Protein AF-A0A537JT45-F1 (afdb_monomer)

pLDDT: mean 86.63, std 15.07, range [42.03, 97.75]

Solvent-accessible surface area (backbone atoms only — not comparable to full-atom values): 5731 Å² total; per-residue (Å²): 137,88,80,80,84,86,80,85,84,74,81,81,76,78,80,75,82,77,76,54,69,71,55,52,54,52,51,52,48,56,40,49,50,34,74,63,97,70,79,71,80,99,56,79,65,62,36,42,48,71,61,49,30,62,78,67,70,51,63,42,54,75,50,74,47,74,50,95,96,34,80,72,48,72,50,78,42,78,26,86,34,78,88,77,67,71

Sequence (86 aa):
MKQLLILFLLPITVCSQTIDPAIQKKISAVENSLAPSVVFGDTIPKLNLEKRMKETAIPGLSIAVIRDYKIEWTKGYGWADIEEKR

Mean predicted aligned error: 9.3 Å

Radius of gyration: 21.52 Å; Cα contacts (8 Å, |Δi|>4): 71; chains: 1; bounding box: 31×65×57 Å

Structure (mmCIF, N/CA/C/O backbone):
data_AF-A0A537JT45-F1
#
_entry.id   AF-A0A537JT45-F1
#
loop_
_atom_site.group_PDB
_atom_site.id
_atom_site.type_symbol
_atom_site.label_atom_id
_atom_site.label_alt_id
_atom_site.label_comp_id
_atom_site.label_asym_id
_atom_site.label_entity_id
_atom_site.label_seq_id
_atom_site.pdbx_PDB_ins_code
_atom_site.Cartn_x
_atom_site.Cartn_y
_atom_site.Cartn_z
_atom_site.occupancy
_atom_site.B_iso_or_equiv
_atom_site.auth_seq_id
_atom_site.auth_comp_id
_atom_site.auth_asym_id
_atom_site.auth_atom_id
_atom_site.pdbx_PDB_model_num
ATOM 1 N N . MET A 1 1 ? -5.252 -44.936 43.982 1.00 42.03 1 MET A N 1
ATOM 2 C CA . MET A 1 1 ? -5.147 -45.174 42.527 1.00 42.03 1 MET A CA 1
ATOM 3 C C . MET A 1 1 ? -4.956 -43.825 41.850 1.00 42.03 1 MET A C 1
ATOM 5 O O . MET A 1 1 ? -5.920 -43.116 41.605 1.00 42.03 1 MET A O 1
ATOM 9 N N . LYS A 1 2 ? -3.693 -43.412 41.699 1.00 49.69 2 LYS A N 1
ATOM 10 C CA . LYS A 1 2 ? -3.286 -42.174 41.025 1.00 49.69 2 LYS A CA 1
ATOM 11 C C . LYS A 1 2 ? -3.171 -42.500 39.537 1.00 49.69 2 LYS A C 1
ATOM 13 O O . LYS A 1 2 ? -2.201 -43.141 39.153 1.00 49.69 2 LYS A O 1
ATOM 18 N N . GLN A 1 3 ? -4.159 -42.119 38.734 1.00 54.47 3 GLN A N 1
ATOM 19 C CA . GLN A 1 3 ? -3.996 -42.075 37.282 1.00 54.47 3 GLN A CA 1
ATOM 20 C C . GLN A 1 3 ? -3.665 -40.631 36.914 1.00 54.47 3 GLN A C 1
ATOM 22 O O . GLN A 1 3 ? -4.471 -39.713 37.041 1.00 54.47 3 GLN A O 1
ATOM 27 N N . LEU A 1 4 ? -2.388 -40.469 36.603 1.00 53.38 4 LEU A N 1
ATOM 28 C CA . LEU A 1 4 ? -1.684 -39.265 36.219 1.00 53.38 4 LEU A CA 1
ATOM 29 C C . LEU A 1 4 ? -2.127 -38.880 34.800 1.00 53.38 4 LEU A C 1
ATOM 31 O O . LEU A 1 4 ? -1.654 -39.464 33.830 1.00 53.38 4 LEU A O 1
ATOM 35 N N . LEU A 1 5 ? -3.038 -37.914 34.672 1.00 51.78 5 LEU A N 1
ATOM 36 C CA . LEU A 1 5 ? -3.421 -37.343 33.378 1.00 51.78 5 LEU A CA 1
ATOM 37 C C . LEU A 1 5 ? -2.379 -36.282 32.965 1.00 51.78 5 LEU A C 1
ATOM 39 O O . LEU A 1 5 ? -2.627 -35.083 33.035 1.00 51.78 5 LEU A O 1
ATOM 43 N N . ILE A 1 6 ? -1.173 -36.723 32.590 1.00 57.53 6 ILE A N 1
ATOM 44 C CA . ILE A 1 6 ? -0.215 -35.890 31.847 1.00 57.53 6 ILE A CA 1
ATOM 45 C C . ILE A 1 6 ? -0.638 -35.948 30.381 1.00 57.53 6 ILE A C 1
ATOM 47 O O . ILE A 1 6 ? -0.298 -36.882 29.660 1.00 57.53 6 ILE A O 1
ATOM 51 N N . LEU A 1 7 ? -1.414 -34.962 29.940 1.00 56.84 7 LEU A N 1
ATOM 52 C CA . LEU A 1 7 ? -1.684 -34.747 28.522 1.00 56.84 7 LEU A CA 1
ATOM 53 C C . LEU A 1 7 ? -1.929 -33.259 28.268 1.00 56.84 7 LEU A C 1
ATOM 55 O O . LEU A 1 7 ? -3.076 -32.839 28.245 1.00 56.84 7 LEU A O 1
ATOM 59 N N . PHE A 1 8 ? -0.851 -32.477 28.138 1.00 55.12 8 PHE A N 1
ATOM 60 C CA . PHE A 1 8 ? -0.705 -31.352 27.193 1.00 55.12 8 PHE A CA 1
ATOM 61 C C . PHE A 1 8 ? 0.617 -30.610 27.468 1.00 55.12 8 PHE A C 1
ATOM 63 O O . PHE A 1 8 ? 0.663 -29.595 28.153 1.00 55.12 8 PHE A O 1
ATOM 70 N N . LEU A 1 9 ? 1.727 -31.134 26.947 1.00 57.16 9 LEU A N 1
ATOM 71 C CA . LEU A 1 9 ? 2.984 -30.382 26.825 1.00 57.16 9 LEU A CA 1
ATOM 72 C C . LEU A 1 9 ? 3.545 -30.545 25.404 1.00 57.16 9 LEU A C 1
ATOM 74 O O . LEU A 1 9 ? 4.716 -30.841 25.196 1.00 57.16 9 LEU A O 1
ATOM 78 N N . LEU A 1 10 ? 2.673 -30.391 24.404 1.00 61.75 10 LEU A N 1
ATOM 79 C CA . LEU A 1 10 ? 3.109 -30.193 23.025 1.00 61.75 10 LEU A CA 1
ATOM 80 C C . LEU A 1 10 ? 3.678 -28.770 22.925 1.00 61.75 10 LEU A C 1
ATOM 82 O O . LEU A 1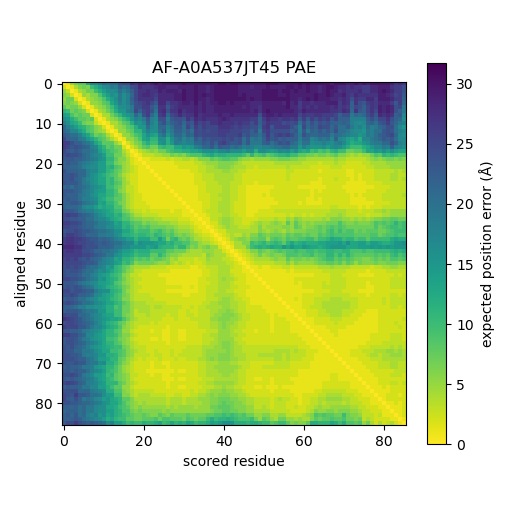 10 ? 2.936 -27.822 23.198 1.00 61.75 10 LEU A O 1
ATOM 86 N N . PRO A 1 11 ? 4.964 -28.582 22.572 1.00 62.16 11 PRO A N 1
ATOM 87 C CA . PRO A 1 11 ? 5.491 -27.251 22.331 1.00 62.16 11 PRO A CA 1
ATOM 88 C C . PRO A 1 11 ? 4.733 -26.667 21.139 1.00 62.16 11 PRO A C 1
ATOM 90 O O . PRO A 1 11 ? 4.839 -27.162 20.018 1.00 62.16 11 PRO A O 1
ATOM 93 N N . ILE A 1 12 ? 3.938 -25.627 21.391 1.00 67.75 12 ILE A N 1
ATOM 94 C CA . ILE A 1 12 ? 3.324 -24.820 20.340 1.00 67.75 12 ILE A CA 1
ATOM 95 C C . ILE A 1 12 ? 4.480 -24.087 19.662 1.00 67.75 12 ILE A C 1
ATOM 97 O O . ILE A 1 12 ? 4.880 -23.000 20.076 1.00 67.75 12 ILE A O 1
ATOM 101 N N . THR A 1 13 ? 5.080 -24.703 18.647 1.00 64.56 13 THR A N 1
ATOM 102 C CA . THR A 1 13 ? 5.996 -24.006 17.752 1.00 64.56 13 THR A CA 1
ATOM 103 C C . THR A 1 13 ? 5.159 -23.019 16.954 1.00 64.56 13 THR A C 1
ATOM 105 O O . THR A 1 13 ? 4.564 -23.369 15.935 1.00 64.56 13 THR A O 1
ATOM 108 N N . VAL A 1 14 ? 5.065 -21.788 17.459 1.00 64.00 14 VAL A N 1
ATOM 109 C CA . VAL A 1 14 ? 4.520 -20.646 16.727 1.00 64.00 14 VAL A CA 1
ATOM 110 C C . VAL A 1 14 ? 5.439 -20.425 15.531 1.00 64.00 14 VAL A C 1
ATOM 112 O O . VAL A 1 14 ? 6.507 -19.827 15.646 1.00 64.00 14 VAL A O 1
ATOM 115 N N . CYS A 1 15 ? 5.058 -20.972 14.379 1.00 59.41 15 CYS A N 1
ATOM 116 C CA . CYS A 1 15 ? 5.732 -20.691 13.124 1.00 59.41 15 CYS A CA 1
ATOM 117 C C . CYS A 1 15 ? 5.325 -19.275 12.705 1.00 59.41 15 CYS A C 1
ATOM 119 O O . CYS A 1 15 ? 4.309 -19.072 12.043 1.00 59.41 15 CYS A O 1
ATOM 121 N N . SER A 1 16 ? 6.080 -18.280 13.169 1.00 62.72 16 SER A N 1
ATOM 122 C CA . SER A 1 16 ? 5.986 -16.932 12.619 1.00 62.72 16 SER A CA 1
ATOM 123 C C . SER A 1 16 ? 6.588 -16.974 11.219 1.00 62.72 16 SER A C 1
ATOM 125 O O . SER A 1 16 ? 7.780 -17.239 11.062 1.00 62.72 16 SER A O 1
ATOM 127 N N . GLN A 1 17 ? 5.762 -16.776 10.193 1.00 70.31 17 GLN A N 1
ATOM 128 C CA . GLN A 1 17 ? 6.243 -16.679 8.820 1.00 70.31 17 GLN A CA 1
ATOM 129 C C . GLN A 1 17 ? 7.006 -15.360 8.685 1.00 70.31 17 GLN A C 1
ATOM 131 O O . GLN A 1 17 ? 6.416 -14.281 8.644 1.00 70.31 17 GLN A O 1
ATOM 136 N N . THR A 1 18 ? 8.335 -15.431 8.658 1.00 76.31 18 THR A N 1
ATOM 137 C CA . THR A 1 18 ? 9.164 -14.256 8.388 1.00 76.31 18 THR A CA 1
ATOM 138 C C . THR A 1 18 ? 9.010 -13.873 6.921 1.00 76.31 18 THR A C 1
ATOM 140 O O . THR A 1 18 ? 9.301 -14.679 6.037 1.00 76.31 18 THR A O 1
ATOM 143 N N . ILE A 1 19 ? 8.553 -12.647 6.658 1.00 83.44 19 ILE A N 1
ATOM 144 C CA . ILE A 1 19 ? 8.499 -12.097 5.300 1.00 83.44 19 ILE A CA 1
ATOM 145 C C . ILE A 1 19 ? 9.932 -12.012 4.765 1.00 83.44 19 ILE A C 1
ATOM 147 O O . ILE A 1 19 ? 10.817 -11.484 5.440 1.00 83.44 19 ILE A O 1
ATOM 151 N N . ASP A 1 20 ? 10.153 -12.515 3.550 1.00 92.25 20 ASP A N 1
ATOM 152 C CA . ASP A 1 20 ? 11.430 -12.382 2.848 1.00 92.25 20 ASP A CA 1
ATOM 153 C C . ASP A 1 20 ? 11.842 -10.892 2.796 1.00 92.25 20 ASP A C 1
ATOM 155 O O . ASP A 1 20 ? 11.062 -10.061 2.310 1.00 92.25 20 ASP A O 1
ATOM 159 N N . PRO A 1 21 ? 13.051 -10.515 3.259 1.00 94.25 21 PRO A N 1
ATOM 160 C CA . PRO A 1 21 ? 13.545 -9.139 3.193 1.00 94.25 21 PRO A CA 1
ATOM 161 C C . PRO A 1 21 ? 13.433 -8.492 1.803 1.00 94.25 21 PRO A C 1
ATOM 163 O O . PRO A 1 21 ? 13.200 -7.284 1.690 1.00 94.25 21 PRO A O 1
ATOM 166 N N . ALA A 1 22 ? 13.556 -9.278 0.729 1.00 95.62 22 ALA A N 1
ATOM 167 C CA . ALA A 1 22 ? 13.374 -8.800 -0.636 1.00 95.62 22 ALA A CA 1
ATOM 168 C C . ALA A 1 22 ? 11.917 -8.397 -0.920 1.00 95.62 22 ALA A C 1
ATOM 170 O O . ALA A 1 22 ? 11.676 -7.373 -1.567 1.00 95.62 22 ALA A O 1
ATOM 171 N N . ILE A 1 23 ? 10.945 -9.159 -0.411 1.00 95.94 23 ILE A N 1
ATOM 172 C CA . ILE A 1 23 ? 9.518 -8.819 -0.485 1.00 95.94 23 ILE A CA 1
ATOM 173 C C . ILE A 1 23 ? 9.218 -7.607 0.395 1.00 95.94 23 ILE A C 1
ATOM 175 O O . ILE A 1 23 ? 8.555 -6.679 -0.066 1.00 95.94 23 ILE A O 1
ATOM 179 N N . GLN A 1 24 ? 9.785 -7.539 1.602 1.00 95.94 24 GLN A N 1
ATOM 180 C CA . GLN A 1 24 ? 9.630 -6.380 2.484 1.00 95.94 24 GLN A CA 1
ATOM 181 C C . GLN A 1 24 ? 10.097 -5.083 1.805 1.00 95.94 24 GLN A C 1
ATOM 183 O O . GLN A 1 24 ? 9.407 -4.067 1.866 1.00 95.94 24 GLN A O 1
ATOM 188 N N . LYS A 1 25 ? 11.220 -5.120 1.077 1.00 97.06 25 LYS A N 1
ATOM 189 C CA . LYS A 1 25 ? 11.702 -3.972 0.294 1.00 97.06 25 LYS A CA 1
ATOM 190 C C . LYS A 1 25 ? 10.722 -3.563 -0.813 1.00 97.06 25 LYS A C 1
ATOM 192 O O . LYS A 1 25 ? 10.537 -2.369 -1.045 1.00 97.06 25 LYS A O 1
ATOM 197 N N . LYS A 1 26 ? 10.084 -4.527 -1.489 1.00 96.81 26 LYS A N 1
ATOM 198 C CA . LYS A 1 26 ? 9.058 -4.264 -2.519 1.00 96.81 26 LYS A CA 1
ATOM 199 C C . LYS A 1 26 ? 7.787 -3.664 -1.914 1.00 96.81 26 LYS A C 1
ATOM 201 O O . LYS A 1 26 ? 7.267 -2.699 -2.468 1.00 96.81 26 LYS A O 1
ATOM 206 N N . ILE A 1 27 ? 7.339 -4.172 -0.764 1.00 97.19 27 ILE A N 1
ATOM 207 C CA . ILE A 1 27 ? 6.216 -3.607 0.000 1.00 97.19 27 ILE A CA 1
ATOM 208 C C . ILE A 1 27 ? 6.523 -2.149 0.359 1.00 97.19 27 ILE A C 1
ATOM 210 O O . ILE A 1 27 ? 5.751 -1.257 0.016 1.00 97.19 27 ILE A O 1
ATOM 214 N N . SER A 1 28 ? 7.696 -1.879 0.939 1.00 96.94 28 SER A N 1
ATOM 215 C CA . SER A 1 28 ? 8.100 -0.516 1.297 1.00 96.94 28 SER A CA 1
ATOM 216 C C . SER A 1 28 ? 8.220 0.415 0.087 1.0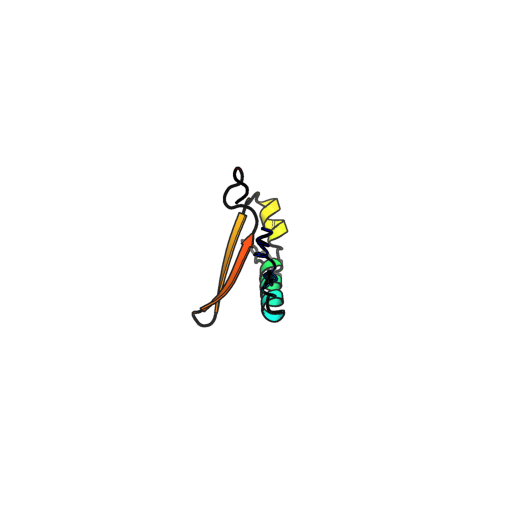0 96.94 28 SER A C 1
ATOM 218 O O . SER A 1 28 ? 7.952 1.609 0.212 1.00 96.94 28 SER A O 1
ATOM 220 N N . ALA A 1 29 ? 8.593 -0.098 -1.090 1.00 96.12 29 ALA A N 1
ATOM 221 C CA . ALA A 1 29 ? 8.607 0.696 -2.316 1.00 96.12 29 ALA A CA 1
ATOM 222 C C . ALA A 1 29 ? 7.191 1.138 -2.724 1.00 96.12 29 ALA A C 1
ATOM 224 O O . ALA A 1 29 ? 7.003 2.315 -3.028 1.00 96.12 29 ALA A O 1
ATOM 225 N N . VAL A 1 30 ? 6.205 0.232 -2.670 1.00 95.81 30 VAL A N 1
ATOM 226 C CA . VAL A 1 30 ? 4.789 0.553 -2.929 1.00 95.81 30 VAL A CA 1
ATOM 227 C C . VAL A 1 30 ? 4.247 1.530 -1.884 1.00 95.81 30 VAL A C 1
ATOM 229 O O . VAL A 1 30 ? 3.628 2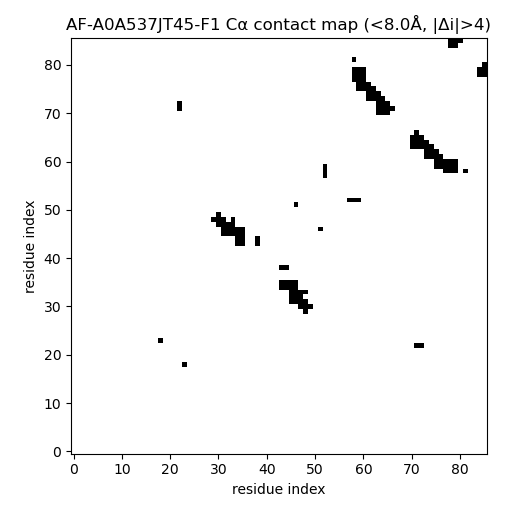.528 -2.242 1.00 95.81 30 VAL A O 1
ATOM 232 N N . GLU A 1 31 ? 4.544 1.306 -0.604 1.00 97.56 31 GLU A N 1
ATOM 233 C CA . GLU A 1 31 ? 4.064 2.148 0.500 1.00 97.56 31 GLU A CA 1
ATOM 234 C C . GLU A 1 31 ? 4.590 3.588 0.453 1.00 97.56 31 GLU A C 1
ATOM 236 O O . GLU A 1 31 ? 3.931 4.483 0.973 1.00 97.56 31 GLU A O 1
ATOM 241 N N . ASN A 1 32 ? 5.758 3.830 -0.153 1.00 97.31 32 ASN A N 1
ATOM 242 C CA . ASN A 1 32 ? 6.431 5.136 -0.131 1.00 97.31 32 ASN A CA 1
ATOM 243 C C . ASN A 1 32 ? 6.567 5.807 -1.502 1.00 97.31 32 ASN A C 1
ATOM 245 O O . ASN A 1 32 ? 7.198 6.857 -1.599 1.00 97.31 32 ASN A O 1
ATOM 249 N N . SER A 1 33 ? 6.037 5.202 -2.565 1.00 94.88 33 SER A N 1
ATOM 250 C CA . SER A 1 33 ? 6.168 5.722 -3.934 1.00 94.88 33 SER A CA 1
ATOM 251 C C . SER A 1 33 ? 4.835 5.741 -4.675 1.00 94.88 33 SER A C 1
ATOM 253 O O . SER A 1 33 ? 4.803 5.502 -5.881 1.00 94.88 33 SER A O 1
ATOM 255 N N . LEU A 1 34 ? 3.732 6.019 -3.973 1.00 92.75 34 LEU A N 1
ATOM 256 C CA . LEU A 1 34 ? 2.442 6.186 -4.633 1.00 92.75 34 LEU A CA 1
ATOM 257 C C . LEU A 1 34 ? 2.491 7.398 -5.563 1.00 92.75 34 LEU A C 1
ATOM 259 O O . LEU A 1 34 ? 2.899 8.491 -5.159 1.00 92.75 34 LEU A O 1
ATOM 263 N N . ALA A 1 35 ? 2.059 7.192 -6.803 1.00 89.69 35 ALA A N 1
ATOM 264 C CA . ALA A 1 35 ? 1.906 8.267 -7.767 1.00 89.69 35 ALA A CA 1
ATOM 265 C C . ALA A 1 35 ? 0.700 9.149 -7.390 1.00 89.69 35 ALA A C 1
ATOM 267 O O . ALA A 1 35 ? -0.312 8.635 -6.899 1.00 89.69 35 ALA A O 1
ATOM 268 N N . PRO A 1 36 ? 0.773 10.469 -7.615 1.00 86.75 36 PRO A N 1
ATOM 269 C CA . PRO A 1 36 ? -0.374 11.343 -7.431 1.00 86.75 36 PRO A CA 1
ATOM 270 C C . PRO A 1 36 ? -1.416 11.099 -8.531 1.00 86.75 36 PRO A C 1
ATOM 272 O O . PRO A 1 36 ? -1.093 10.643 -9.626 1.00 86.75 36 PRO A O 1
ATOM 275 N N . SER A 1 37 ? -2.670 11.470 -8.268 1.00 85.06 37 SER A N 1
ATOM 276 C CA . SER A 1 37 ? -3.743 11.404 -9.272 1.00 85.06 37 SER A CA 1
ATOM 277 C C . SER A 1 37 ? -3.554 12.402 -10.420 1.00 85.06 37 SER A C 1
ATOM 279 O O . SER A 1 37 ? -4.051 12.177 -11.517 1.00 85.06 37 SER A O 1
ATOM 281 N N . VAL A 1 38 ? -2.846 13.504 -10.163 1.00 85.25 38 VAL A N 1
ATOM 282 C CA . VAL A 1 38 ? -2.495 14.533 -11.146 1.00 85.25 38 VAL A CA 1
ATOM 283 C C . VAL A 1 38 ? -1.033 14.905 -10.930 1.00 85.25 38 VAL A C 1
ATOM 285 O O . VAL A 1 38 ? -0.616 15.143 -9.795 1.00 85.25 38 VAL A O 1
ATOM 288 N N . VAL A 1 39 ? -0.256 14.955 -12.010 1.00 85.62 39 VAL A N 1
ATOM 289 C CA . VAL A 1 39 ? 1.132 15.435 -12.002 1.00 85.62 39 VAL A CA 1
ATOM 290 C C . VAL A 1 39 ? 1.147 16.838 -12.599 1.00 85.62 39 VAL A C 1
ATOM 292 O O . VAL A 1 39 ? 0.577 17.058 -13.666 1.00 85.62 39 VAL A O 1
ATOM 295 N N . PHE A 1 40 ? 1.788 17.781 -11.913 1.00 83.81 40 PHE A N 1
ATOM 296 C CA . PHE A 1 40 ? 2.011 19.135 -12.411 1.00 83.81 40 PHE A CA 1
ATOM 297 C C . PHE A 1 40 ? 3.499 19.480 -12.300 1.00 83.81 40 PHE A C 1
ATOM 299 O O . PHE A 1 40 ? 4.100 19.277 -11.245 1.00 83.81 40 PHE A O 1
ATOM 306 N N . GLY A 1 41 ? 4.078 20.006 -13.381 1.00 84.88 41 GLY A N 1
ATOM 307 C CA . GLY A 1 41 ? 5.514 20.275 -13.493 1.00 84.88 41 GLY A CA 1
ATOM 308 C C . GLY A 1 41 ? 6.353 19.032 -13.813 1.00 84.88 41 GLY A C 1
ATOM 309 O O . GLY A 1 41 ? 5.826 17.967 -14.127 1.00 84.88 41 GLY A O 1
ATOM 310 N N . ASP A 1 42 ? 7.675 19.175 -13.714 1.00 85.81 42 ASP A N 1
ATOM 311 C CA . ASP A 1 42 ? 8.641 18.175 -14.206 1.00 85.81 42 ASP A CA 1
ATOM 312 C C . ASP A 1 42 ? 8.964 17.062 -13.194 1.00 85.81 42 ASP A C 1
ATOM 314 O O . ASP A 1 42 ? 9.809 16.202 -13.443 1.00 85.81 42 ASP A O 1
ATOM 318 N N . THR A 1 43 ? 8.318 17.071 -12.023 1.00 84.19 43 THR A N 1
ATOM 319 C CA . THR A 1 43 ? 8.600 16.116 -10.943 1.00 84.19 43 THR A CA 1
ATOM 320 C C . THR A 1 43 ? 7.353 15.347 -10.536 1.00 84.19 43 THR A C 1
ATOM 322 O O . THR A 1 43 ? 6.275 15.916 -10.380 1.00 84.19 43 THR A O 1
ATOM 325 N N . ILE A 1 44 ? 7.509 14.037 -10.329 1.00 84.06 44 ILE A N 1
ATOM 326 C CA . ILE A 1 44 ? 6.444 13.179 -9.808 1.00 84.06 44 ILE A CA 1
ATOM 327 C C . ILE A 1 44 ? 6.635 13.070 -8.291 1.00 84.06 44 ILE A C 1
ATOM 329 O O . ILE A 1 44 ? 7.597 12.429 -7.850 1.00 84.06 44 ILE A O 1
ATOM 333 N N . PRO A 1 45 ? 5.761 13.680 -7.470 1.00 85.88 45 PRO A N 1
ATOM 334 C CA . PRO A 1 45 ? 5.838 13.526 -6.028 1.00 85.88 45 PRO A CA 1
ATOM 335 C C . PRO A 1 45 ? 5.590 12.066 -5.644 1.00 85.88 45 PRO A C 1
ATOM 337 O O . PRO A 1 45 ? 4.716 11.397 -6.192 1.00 85.88 45 PRO A O 1
ATOM 340 N N . LYS A 1 46 ? 6.359 11.577 -4.673 1.00 89.25 46 LYS A N 1
ATOM 341 C CA . LYS A 1 46 ? 6.174 10.249 -4.090 1.00 89.25 46 LYS A CA 1
ATOM 342 C C . LYS A 1 46 ? 5.329 10.379 -2.835 1.00 89.25 46 LYS A C 1
ATOM 344 O O . LYS A 1 46 ? 5.763 10.986 -1.856 1.00 89.25 46 LYS A O 1
ATOM 349 N N . LEU A 1 47 ? 4.115 9.844 -2.880 1.00 93.44 47 LEU A N 1
ATOM 350 C CA . LEU A 1 47 ? 3.196 9.877 -1.750 1.00 93.44 47 LEU A CA 1
ATOM 351 C C . LEU A 1 47 ? 3.350 8.608 -0.904 1.00 93.44 47 LEU A C 1
ATOM 353 O O . LEU A 1 47 ? 3.610 7.518 -1.417 1.00 93.44 47 LEU A O 1
ATOM 357 N N . ASN A 1 48 ? 3.180 8.765 0.407 1.00 97.06 48 ASN A N 1
ATOM 358 C CA . ASN A 1 48 ? 3.154 7.654 1.349 1.00 97.06 48 ASN A CA 1
ATOM 359 C C . ASN A 1 48 ? 1.711 7.153 1.539 1.00 97.06 48 ASN A C 1
ATOM 361 O O . ASN A 1 48 ? 0.793 7.956 1.719 1.00 97.06 48 ASN A O 1
ATOM 365 N N . LEU A 1 49 ? 1.527 5.832 1.515 1.00 97.31 49 LEU A N 1
ATOM 366 C CA . LEU A 1 49 ? 0.231 5.158 1.603 1.00 97.31 49 LEU A CA 1
ATOM 367 C C . LEU A 1 49 ? -0.506 5.475 2.903 1.00 97.31 49 LEU A C 1
ATOM 369 O O . LEU A 1 49 ? -1.656 5.900 2.858 1.00 97.31 49 LEU A O 1
ATOM 373 N N . GLU A 1 50 ? 0.154 5.322 4.049 1.00 96.38 50 GLU A N 1
ATOM 374 C CA . GLU A 1 50 ? -0.473 5.548 5.353 1.00 96.38 50 GLU A CA 1
ATOM 375 C C . GLU A 1 50 ? -0.892 7.014 5.515 1.00 96.3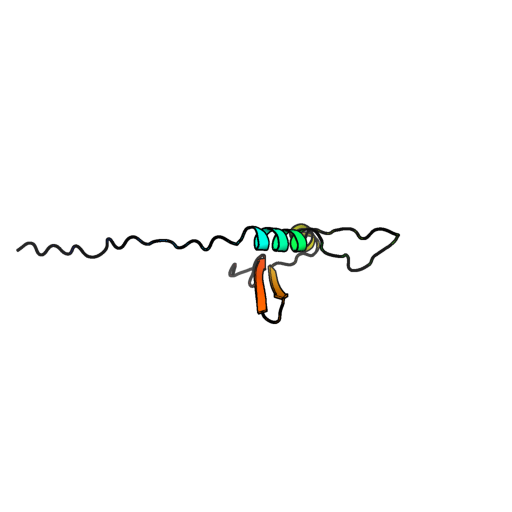8 50 GLU A C 1
ATOM 377 O O . GLU A 1 50 ? -2.006 7.310 5.954 1.00 96.38 50 GLU A O 1
ATOM 382 N N . LYS A 1 51 ? -0.026 7.946 5.097 1.00 96.75 51 LYS A N 1
ATOM 383 C CA . LYS A 1 51 ? -0.356 9.374 5.072 1.00 96.75 51 LYS A CA 1
ATOM 384 C C . LYS A 1 51 ? -1.581 9.632 4.195 1.00 96.75 51 LYS A C 1
ATOM 386 O O . LYS A 1 51 ? -2.498 10.328 4.624 1.00 96.75 51 LYS A O 1
ATOM 391 N N . ARG A 1 52 ? -1.632 9.031 3.004 1.00 95.69 52 ARG A N 1
ATOM 392 C CA . ARG A 1 52 ? -2.750 9.219 2.079 1.00 95.69 52 ARG A CA 1
ATOM 393 C C . ARG A 1 52 ? -4.058 8.647 2.621 1.00 95.69 52 ARG A C 1
ATOM 395 O O . ARG A 1 52 ? -5.088 9.305 2.496 1.00 95.69 52 ARG A O 1
ATOM 402 N N . MET A 1 53 ? -4.020 7.472 3.249 1.00 96.38 53 MET A N 1
ATOM 403 C CA . MET A 1 53 ? -5.188 6.874 3.905 1.00 96.38 53 MET A CA 1
ATOM 404 C C . MET A 1 53 ? -5.745 7.800 4.992 1.00 96.38 53 MET A C 1
ATOM 406 O O . MET A 1 53 ? -6.951 8.026 5.032 1.00 96.38 53 MET A O 1
ATOM 410 N N . LYS A 1 54 ? -4.872 8.413 5.807 1.00 96.44 54 LYS A N 1
ATOM 411 C CA . LYS A 1 54 ? -5.272 9.394 6.833 1.00 96.44 54 LYS A CA 1
ATOM 412 C C . LYS A 1 54 ? -5.893 10.655 6.227 1.00 96.44 54 LYS A C 1
ATOM 414 O O . LYS A 1 54 ? -6.963 11.066 6.657 1.00 96.44 54 LYS A O 1
ATOM 419 N N . GLU A 1 55 ? -5.256 11.246 5.215 1.00 96.00 55 GLU A N 1
ATOM 420 C CA . GLU A 1 55 ? -5.746 12.462 4.538 1.00 96.00 55 GLU A CA 1
ATOM 421 C C . GLU A 1 55 ? -7.110 12.279 3.867 1.00 96.00 55 GLU A C 1
ATOM 423 O O . GLU A 1 55 ? -7.870 13.234 3.737 1.00 96.00 55 GLU A O 1
ATOM 428 N N . THR A 1 56 ? -7.399 11.063 3.406 1.00 95.12 56 THR A N 1
ATOM 429 C CA . THR A 1 56 ? -8.620 10.739 2.654 1.00 95.12 56 THR A CA 1
ATOM 430 C C . THR A 1 56 ? -9.650 9.969 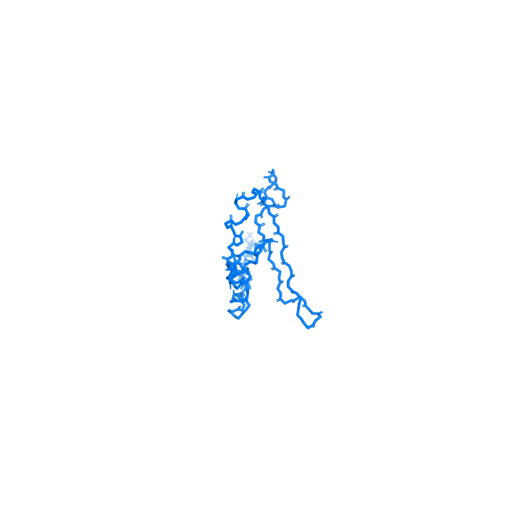3.475 1.00 95.12 56 THR A C 1
ATOM 432 O O . THR A 1 56 ? -10.667 9.558 2.927 1.00 95.12 56 THR A O 1
ATOM 435 N N . ALA A 1 57 ? -9.403 9.790 4.778 1.00 96.56 57 ALA A N 1
ATOM 436 C CA . ALA A 1 57 ? -10.259 9.041 5.695 1.00 96.56 57 ALA A CA 1
ATOM 437 C C . ALA A 1 57 ? -10.613 7.623 5.200 1.00 96.56 57 ALA A C 1
ATOM 439 O O . ALA A 1 57 ? -11.722 7.140 5.420 1.00 96.56 57 ALA A O 1
ATOM 440 N N . ILE A 1 58 ? -9.669 6.941 4.540 1.00 96.31 58 ILE A N 1
ATOM 441 C CA . ILE A 1 58 ? -9.848 5.547 4.123 1.00 96.31 58 ILE A CA 1
ATOM 442 C C . ILE A 1 58 ? -9.618 4.643 5.345 1.00 96.31 58 ILE A C 1
ATOM 444 O O . ILE A 1 58 ? -8.494 4.606 5.856 1.00 96.31 58 ILE A O 1
ATOM 448 N N . PRO A 1 59 ? -10.641 3.900 5.813 1.00 96.06 59 PRO A N 1
ATOM 449 C CA . PRO A 1 59 ? -10.548 3.108 7.040 1.00 96.06 59 PRO A CA 1
ATOM 450 C C . PRO A 1 59 ? -9.699 1.849 6.874 1.00 96.06 59 PRO A C 1
ATOM 452 O O . PRO A 1 59 ? -9.042 1.415 7.820 1.00 96.06 59 PRO A O 1
ATOM 455 N N . GLY A 1 60 ? -9.676 1.295 5.664 1.00 96.94 60 GLY A N 1
ATOM 456 C CA . GLY A 1 60 ? -8.856 0.156 5.313 1.00 96.94 60 GLY A CA 1
ATOM 457 C C . GLY A 1 60 ? -8.896 -0.150 3.822 1.00 96.94 60 GLY A C 1
ATOM 458 O O . GLY A 1 60 ? -9.771 0.315 3.092 1.00 96.94 60 GLY A O 1
ATOM 459 N N . LEU A 1 61 ? -7.897 -0.896 3.362 1.00 96.62 61 LEU A N 1
ATOM 460 C CA . LEU A 1 61 ? -7.781 -1.399 1.996 1.00 96.62 61 LEU A CA 1
ATOM 461 C C . LEU A 1 61 ? -6.902 -2.650 1.967 1.00 96.62 61 LEU A C 1
ATOM 463 O O . LEU A 1 61 ? -6.125 -2.907 2.885 1.00 96.62 61 LEU A O 1
ATOM 467 N N . SER A 1 62 ? -6.982 -3.407 0.878 1.00 96.94 62 SER A N 1
ATOM 468 C CA . SER A 1 62 ? -6.089 -4.538 0.614 1.00 96.94 62 SER A CA 1
ATOM 469 C C . SER A 1 62 ? -5.335 -4.331 -0.694 1.00 96.94 62 SER A C 1
ATOM 471 O O . SER A 1 62 ? -5.905 -3.849 -1.671 1.00 96.94 62 SER A O 1
ATOM 473 N N . ILE A 1 63 ? -4.058 -4.711 -0.716 1.00 97.25 63 ILE A N 1
ATOM 474 C CA . ILE A 1 63 ? -3.206 -4.681 -1.910 1.00 97.25 63 ILE A CA 1
ATOM 475 C C . ILE A 1 63 ? -2.756 -6.105 -2.224 1.00 97.25 63 ILE A C 1
ATOM 477 O O . ILE A 1 63 ? -2.247 -6.798 -1.344 1.00 97.25 63 ILE A O 1
ATOM 481 N N . ALA A 1 64 ? -2.905 -6.513 -3.484 1.00 97.69 64 ALA A N 1
ATOM 482 C CA . ALA A 1 64 ? -2.337 -7.738 -4.034 1.00 97.69 64 ALA A CA 1
ATOM 483 C C . ALA A 1 64 ? -1.447 -7.387 -5.232 1.00 97.69 64 ALA A C 1
ATOM 485 O O . ALA A 1 64 ? -1.917 -6.790 -6.200 1.00 97.69 64 ALA A O 1
ATOM 486 N N . VAL A 1 65 ? -0.166 -7.751 -5.168 1.00 96.88 65 VAL A N 1
ATOM 487 C CA . VAL A 1 65 ? 0.774 -7.563 -6.281 1.00 96.88 65 VAL A CA 1
ATOM 488 C C . VAL A 1 65 ? 0.930 -8.875 -7.027 1.00 96.88 65 VAL A C 1
ATOM 490 O O . VAL A 1 65 ? 1.252 -9.902 -6.432 1.00 96.88 65 VAL A O 1
ATOM 493 N N . ILE A 1 66 ? 0.717 -8.827 -8.341 1.00 97.44 66 ILE A N 1
ATOM 494 C CA . ILE A 1 66 ? 0.857 -9.973 -9.238 1.00 97.44 66 ILE A CA 1
ATOM 495 C C . ILE A 1 66 ? 2.112 -9.775 -10.087 1.00 97.44 66 ILE A C 1
ATOM 497 O O . ILE A 1 66 ? 2.269 -8.746 -10.745 1.00 97.44 66 ILE A O 1
ATOM 501 N N . ARG A 1 67 ? 2.994 -10.774 -10.087 1.00 96.06 67 ARG A N 1
ATOM 502 C CA . ARG A 1 67 ? 4.197 -10.847 -10.922 1.00 96.06 67 ARG A CA 1
ATOM 503 C C . ARG A 1 67 ? 4.315 -12.262 -11.471 1.00 96.06 67 ARG A C 1
ATOM 505 O O . ARG A 1 67 ? 4.062 -13.221 -10.750 1.00 96.06 67 ARG A O 1
ATOM 512 N N . ASP A 1 68 ? 4.666 -12.393 -12.747 1.00 97.50 68 ASP A N 1
ATOM 513 C CA . ASP A 1 68 ? 4.835 -13.696 -13.408 1.00 97.50 68 ASP A CA 1
ATOM 514 C C . ASP A 1 68 ? 3.605 -14.609 -13.247 1.00 97.50 68 ASP A C 1
ATOM 516 O O . ASP A 1 68 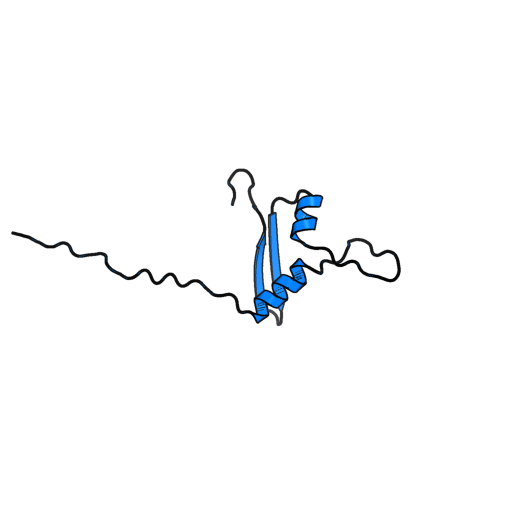? 3.714 -15.798 -12.949 1.00 97.50 68 ASP A O 1
ATOM 520 N N . TYR A 1 69 ? 2.413 -14.019 -13.409 1.00 97.75 69 TYR A N 1
ATOM 521 C CA . TYR A 1 69 ? 1.108 -14.678 -13.252 1.00 97.75 69 TYR A CA 1
ATOM 522 C C . TYR A 1 69 ? 0.852 -15.287 -11.863 1.00 97.75 69 TYR A C 1
ATOM 524 O O . TYR A 1 69 ? -0.046 -16.112 -11.700 1.00 97.75 69 TYR A O 1
ATOM 532 N N . LYS A 1 70 ? 1.616 -14.882 -10.845 1.00 97.06 70 LYS A N 1
ATOM 533 C CA . LYS A 1 70 ? 1.474 -15.339 -9.460 1.00 97.06 70 LYS A CA 1
ATOM 534 C C . LYS A 1 70 ? 1.310 -14.156 -8.520 1.00 97.06 70 LYS A C 1
ATOM 536 O O . LYS A 1 70 ? 1.825 -13.069 -8.774 1.00 97.06 70 LYS A O 1
ATOM 541 N N . ILE A 1 71 ? 0.610 -14.383 -7.412 1.00 96.25 71 ILE A N 1
ATOM 542 C CA . ILE A 1 71 ? 0.593 -13.436 -6.297 1.00 96.25 71 ILE A CA 1
ATOM 543 C C . ILE A 1 71 ? 2.007 -13.395 -5.720 1.00 96.25 71 ILE A C 1
ATOM 545 O O . ILE A 1 71 ? 2.493 -14.385 -5.178 1.00 96.25 71 ILE A O 1
ATOM 549 N N . GLU A 1 72 ? 2.665 -12.251 -5.868 1.00 95.94 72 GLU A N 1
ATOM 550 C CA . GLU A 1 72 ? 3.985 -12.002 -5.300 1.00 95.94 72 GLU A CA 1
ATOM 551 C C . GLU A 1 72 ? 3.867 -11.696 -3.804 1.00 95.94 72 GLU A C 1
ATOM 553 O O . GLU A 1 72 ? 4.656 -12.196 -3.007 1.00 95.94 72 GLU A O 1
ATOM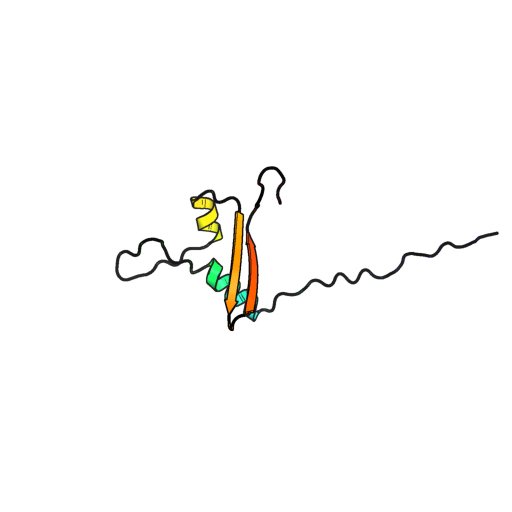 558 N N . TRP A 1 73 ? 2.862 -10.899 -3.425 1.00 96.62 73 TRP A N 1
ATOM 559 C CA . TRP A 1 73 ? 2.473 -10.670 -2.035 1.00 96.62 73 TRP A CA 1
ATOM 560 C C . TRP A 1 73 ? 1.078 -10.046 -1.935 1.00 96.62 73 TRP A C 1
ATOM 562 O O . TRP A 1 73 ? 0.572 -9.433 -2.880 1.00 96.62 73 TRP A O 1
ATOM 572 N N . THR A 1 74 ? 0.482 -10.167 -0.751 1.00 97.00 74 THR A N 1
ATOM 573 C CA . THR A 1 74 ? -0.750 -9.474 -0.358 1.00 97.00 74 THR A CA 1
ATOM 574 C C . THR A 1 74 ? -0.569 -8.815 1.000 1.00 97.00 74 THR A C 1
ATOM 576 O O . THR A 1 74 ? 0.060 -9.403 1.880 1.00 97.00 74 THR A O 1
ATOM 579 N N . LYS A 1 75 ? -1.138 -7.625 1.201 1.00 96.88 75 LYS A N 1
ATOM 580 C CA . LYS A 1 75 ? -1.155 -6.957 2.507 1.00 96.88 75 LYS A CA 1
ATOM 581 C C . LYS A 1 75 ? -2.451 -6.175 2.704 1.00 96.88 75 LYS A C 1
ATOM 583 O O . LYS A 1 75 ? -2.861 -5.421 1.822 1.00 96.88 75 LYS A O 1
ATOM 588 N N . GLY A 1 76 ? -3.073 -6.378 3.862 1.00 96.31 76 GLY A N 1
ATOM 589 C CA . GLY A 1 76 ? -4.188 -5.573 4.351 1.00 96.31 76 GLY A CA 1
ATOM 590 C C . GLY A 1 76 ? -3.684 -4.385 5.166 1.00 96.31 76 GLY A C 1
ATOM 591 O O . GLY A 1 76 ? -2.667 -4.477 5.857 1.00 96.31 76 GLY A O 1
ATOM 592 N N . TYR A 1 77 ? -4.400 -3.274 5.074 1.00 96.69 77 TYR A N 1
ATOM 593 C CA . TYR A 1 77 ? -4.144 -2.042 5.805 1.00 96.69 77 TYR A CA 1
ATOM 594 C C . TYR A 1 77 ? -5.452 -1.584 6.440 1.00 96.69 77 TYR A C 1
ATOM 596 O O . TYR A 1 77 ? -6.463 -1.521 5.747 1.00 96.69 77 TYR A O 1
ATOM 604 N N . GLY A 1 78 ? -5.428 -1.219 7.721 1.00 96.00 78 GLY A N 1
ATOM 605 C CA . GLY A 1 78 ? -6.621 -0.741 8.425 1.00 96.00 78 GLY A CA 1
ATOM 606 C C . GLY A 1 78 ? -7.697 -1.815 8.621 1.00 96.00 78 GLY A C 1
ATOM 607 O O . GLY A 1 78 ? -7.373 -2.997 8.721 1.00 96.00 78 GLY A O 1
ATOM 608 N N . TRP A 1 79 ? -8.958 -1.385 8.695 1.00 96.25 79 TRP A N 1
ATOM 609 C CA . TRP A 1 79 ? -10.125 -2.235 8.961 1.00 96.25 79 TRP A CA 1
ATOM 610 C C . TRP A 1 79 ? -11.062 -2.284 7.753 1.00 96.25 79 TRP A C 1
ATOM 612 O O . TRP A 1 79 ? -11.341 -1.250 7.141 1.00 96.25 79 TRP A O 1
ATOM 622 N N . ALA A 1 80 ? -11.555 -3.476 7.419 1.00 94.12 80 ALA A N 1
ATOM 623 C CA . ALA A 1 80 ? -12.631 -3.652 6.448 1.00 94.12 80 ALA A CA 1
ATOM 624 C C . ALA A 1 80 ? -13.991 -3.266 7.056 1.00 94.12 80 ALA A C 1
ATOM 626 O O . ALA A 1 80 ? -14.850 -2.731 6.358 1.00 94.12 80 ALA A O 1
ATOM 627 N N . ASP A 1 81 ? -14.147 -3.497 8.358 1.00 95.12 81 ASP A N 1
ATOM 628 C CA . ASP A 1 81 ? -15.283 -3.123 9.186 1.00 95.12 81 ASP A CA 1
ATOM 629 C C . ASP A 1 81 ? -14.789 -2.335 10.409 1.00 95.12 81 ASP A C 1
ATOM 631 O O . ASP A 1 81 ? -14.057 -2.847 11.260 1.00 95.12 81 ASP A O 1
ATOM 635 N N . ILE A 1 82 ? -15.167 -1.058 10.482 1.00 94.94 82 ILE A N 1
ATOM 636 C CA . ILE A 1 82 ? -14.721 -0.143 11.541 1.00 94.94 82 ILE A CA 1
ATOM 637 C C . ILE A 1 82 ? -15.350 -0.511 12.889 1.00 94.94 82 ILE A C 1
ATOM 639 O O . ILE A 1 82 ? -14.695 -0.365 13.925 1.00 94.94 82 ILE A O 1
ATOM 643 N N . GLU A 1 83 ? -16.604 -0.965 12.884 1.00 95.69 83 GLU A N 1
ATOM 644 C CA . GLU A 1 83 ? -17.351 -1.278 14.103 1.00 95.69 83 GLU A CA 1
ATOM 645 C C . GLU A 1 83 ? -16.819 -2.565 14.725 1.00 95.69 83 GLU A C 1
ATOM 647 O O . GLU A 1 83 ? -16.533 -2.619 15.924 1.00 95.69 83 GLU A O 1
ATOM 652 N N . GLU A 1 84 ? -16.601 -3.574 13.884 1.00 94.88 84 GLU A N 1
ATOM 653 C CA . GLU A 1 84 ? -16.096 -4.873 14.318 1.00 94.88 84 GLU A CA 1
ATOM 654 C C . GLU A 1 84 ? -14.568 -4.913 14.462 1.00 94.88 84 GLU A C 1
ATOM 656 O O . GLU A 1 84 ? -14.037 -5.862 15.042 1.00 94.88 84 GLU A O 1
ATOM 661 N N . LYS A 1 85 ? -13.854 -3.885 13.975 1.00 89.88 85 LYS A N 1
ATOM 662 C CA . LYS A 1 85 ? -12.384 -3.840 13.903 1.00 89.88 85 LYS A CA 1
ATOM 663 C C . LYS A 1 85 ? -11.833 -5.133 13.294 1.00 89.88 85 LYS A C 1
ATOM 665 O O . LYS A 1 85 ? -11.020 -5.824 13.914 1.00 89.88 85 LYS A O 1
ATOM 670 N N . ARG A 1 86 ? -12.301 -5.462 12.0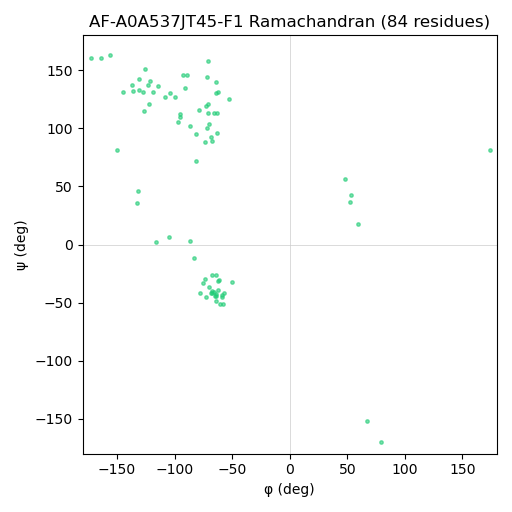87 1.00 82.56 86 ARG A N 1
ATOM 671 C CA . ARG A 1 86 ? -11.803 -6.590 11.283 1.00 82.56 86 ARG A CA 1
ATOM 672 C C . ARG A 1 86 ? -11.709 -6.263 9.804 1.00 82.56 86 ARG A C 1
ATOM 674 O O . ARG A 1 86 ? -12.289 -5.240 9.393 1.00 82.56 86 ARG A O 1
#

Secondary structure (DSSP, 8-state):
-----------------PPPHHHHHHHHHHHH-BPPSS--SS----B-HHHHHHHTT--EEEEEEEETTEEEEEEEEE-S-TTTT-

Foldseek 3Di:
DDDDPPPDDDPPPPPDPDDDVVVVVVVVCCQFADFDPDDDPDDTDTDGNVVVCVVVVPQKDKDFDDDPNDGPDIDIDHAPDP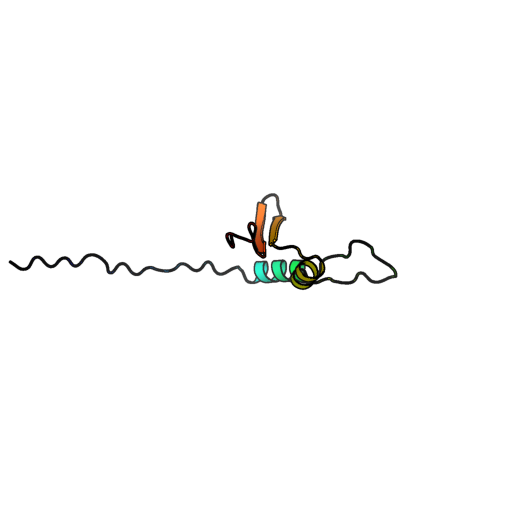VVRD